Protein AF-A0AAV2QAK5-F1 (afdb_monomer)

Secondary structure (DSSP, 8-state):
----GGGG-SS-----HHHHHH-HHHHHHHHHHHHTPPP-HHHHHHHHHHHSS--TTPPPS-----HHHHHHHHHHHHHHHHHHHTTTPPPP-TTTT------S-SS---

Sequence (110 aa):
VTETRLNWSQQLMVMLYEELSEDPMGHVRAILNYVGLEEDPERMRCLDKSSTGRVKGKQRDHDPFTVQEKILMSSAIDDVKFAARLRGVQLPDYVSTLDLNMTKTATQIT

pLDDT: mean 73.23, std 18.92, range [31.34, 94.62]

Structure (mmCIF, N/CA/C/O backbone):
data_AF-A0AAV2QAK5-F1
#
_entry.id   AF-A0AAV2QAK5-F1
#
loop_
_atom_site.group_PDB
_atom_site.id
_atom_site.type_symbol
_atom_site.label_atom_id
_atom_site.label_alt_id
_atom_site.label_comp_id
_atom_site.label_asym_id
_atom_site.label_entity_id
_atom_site.label_seq_id
_atom_site.pdbx_PDB_ins_code
_atom_site.Cartn_x
_atom_site.Cartn_y
_atom_site.Cartn_z
_atom_site.occupancy
_atom_site.B_iso_or_equiv
_atom_site.auth_seq_id
_atom_site.auth_comp_id
_atom_site.auth_asym_id
_atom_site.auth_atom_id
_atom_site.pdbx_PDB_model_num
ATOM 1 N N . VAL A 1 1 ? -1.004 -25.088 -19.035 1.00 38.19 1 VAL A N 1
ATOM 2 C CA . VAL A 1 1 ? -1.156 -25.282 -17.575 1.00 38.19 1 VAL A CA 1
ATOM 3 C C . VAL A 1 1 ? -0.225 -24.320 -16.859 1.00 38.19 1 VAL A C 1
ATOM 5 O O . VAL A 1 1 ? 0.899 -24.679 -16.556 1.00 38.19 1 VAL A O 1
ATOM 8 N N . THR A 1 2 ? -0.677 -23.086 -16.666 1.00 34.88 2 THR A N 1
ATOM 9 C CA . THR A 1 2 ? -0.150 -22.105 -15.697 1.00 34.88 2 THR A CA 1
ATOM 10 C C . THR A 1 2 ? -1.232 -21.035 -15.571 1.00 34.88 2 THR A C 1
ATOM 12 O O . THR A 1 2 ? -1.038 -19.860 -15.864 1.00 34.88 2 THR A O 1
ATOM 15 N N . GLU A 1 3 ? -2.438 -21.490 -15.223 1.00 40.56 3 GLU A N 1
ATOM 16 C CA . GLU A 1 3 ? -3.492 -20.600 -14.757 1.00 40.56 3 GLU A CA 1
ATOM 17 C C . GLU A 1 3 ? -2.997 -19.955 -13.467 1.00 40.56 3 GLU A C 1
ATOM 19 O O . GLU A 1 3 ? -2.628 -20.611 -12.490 1.00 40.56 3 GLU A O 1
ATOM 24 N N . THR A 1 4 ? -2.883 -18.642 -13.548 1.00 45.25 4 THR A N 1
ATOM 25 C CA . THR A 1 4 ? -2.382 -17.713 -12.555 1.00 45.25 4 THR A CA 1
ATOM 26 C C . THR A 1 4 ? -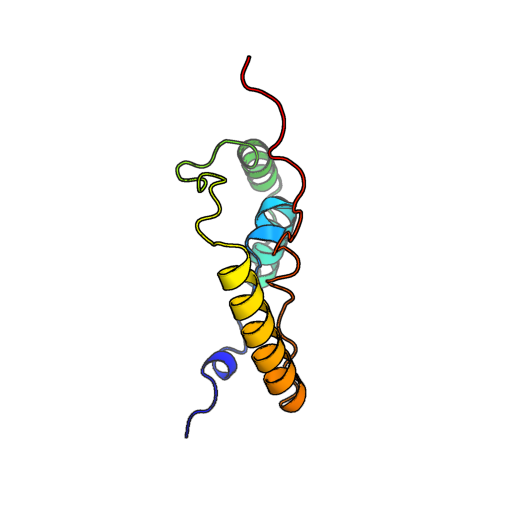3.029 -18.009 -11.202 1.00 45.25 4 THR A C 1
ATOM 28 O O . THR A 1 4 ? -4.242 -17.897 -11.046 1.00 45.25 4 THR A O 1
ATOM 31 N N . ARG A 1 5 ? -2.219 -18.371 -10.202 1.00 44.53 5 ARG A N 1
ATOM 32 C CA . ARG A 1 5 ? -2.650 -18.716 -8.829 1.00 44.53 5 ARG A CA 1
ATOM 33 C C . ARG A 1 5 ? -3.469 -17.627 -8.110 1.00 44.53 5 ARG A C 1
ATOM 35 O O . ARG A 1 5 ? -4.020 -17.892 -7.051 1.00 44.53 5 ARG A O 1
ATOM 42 N N . LEU A 1 6 ? -3.589 -16.434 -8.694 1.00 48.59 6 LEU A N 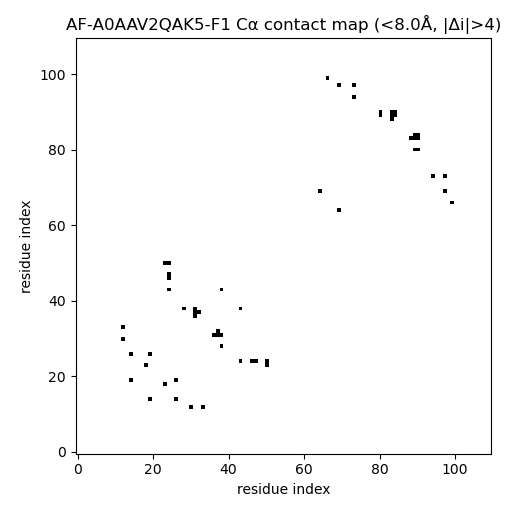1
ATOM 43 C CA . LEU A 1 6 ? -4.486 -15.363 -8.247 1.00 48.59 6 LEU A CA 1
ATOM 44 C C . LEU A 1 6 ? -5.977 -15.670 -8.487 1.00 48.59 6 LEU A C 1
ATOM 46 O O . LEU A 1 6 ? -6.819 -15.026 -7.879 1.00 48.59 6 LEU A O 1
ATOM 50 N N . ASN A 1 7 ? -6.313 -16.669 -9.312 1.00 46.50 7 ASN A N 1
ATOM 51 C CA . ASN A 1 7 ? -7.702 -17.049 -9.601 1.00 46.50 7 ASN A CA 1
ATOM 52 C C . ASN A 1 7 ? -8.344 -17.979 -8.546 1.00 46.50 7 ASN A C 1
ATOM 54 O O . ASN A 1 7 ? -9.483 -18.397 -8.720 1.00 46.50 7 ASN A O 1
ATOM 58 N N . TRP A 1 8 ? -7.620 -18.365 -7.486 1.00 46.56 8 TRP A N 1
ATOM 59 C CA . TRP A 1 8 ? -8.033 -19.461 -6.589 1.00 46.56 8 TRP A CA 1
ATOM 60 C C . TRP A 1 8 ? -8.674 -19.029 -5.267 1.00 46.56 8 TRP A C 1
ATOM 62 O O . TRP A 1 8 ? -9.105 -19.888 -4.503 1.00 46.56 8 TRP A O 1
ATOM 72 N N . SER A 1 9 ? -8.806 -17.730 -4.999 1.00 53.19 9 SER A N 1
ATOM 73 C CA . SER A 1 9 ? -9.640 -17.267 -3.890 1.00 53.19 9 SER A CA 1
ATOM 74 C C . SER A 1 9 ? -10.594 -16.187 -4.369 1.00 53.19 9 SER A C 1
ATOM 76 O O . SER A 1 9 ? -10.189 -15.058 -4.620 1.00 53.19 9 SER A O 1
ATOM 78 N N . GLN A 1 10 ? -11.882 -16.528 -4.461 1.00 58.72 10 GLN A N 1
ATOM 79 C CA . GLN A 1 10 ? -12.955 -15.539 -4.636 1.00 58.72 10 GLN A CA 1
ATOM 80 C C . GLN A 1 10 ? -13.140 -14.655 -3.393 1.00 58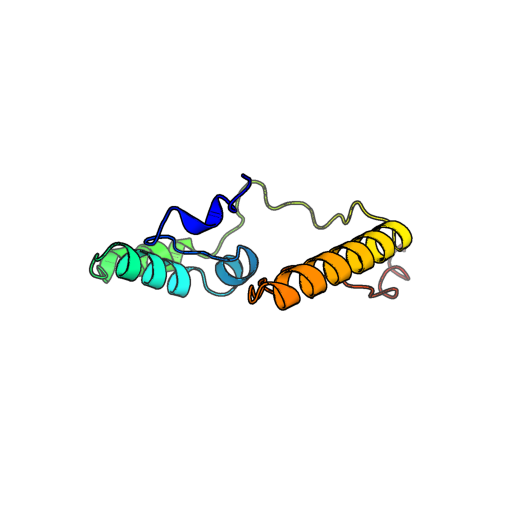.72 10 GLN A C 1
ATOM 82 O O . GLN A 1 10 ? -13.904 -13.696 -3.413 1.00 58.72 10 GLN A O 1
ATOM 87 N N . GLN A 1 11 ? -12.434 -14.982 -2.313 1.00 74.69 11 GLN A N 1
ATOM 88 C CA . GLN A 1 11 ? -12.402 -14.248 -1.065 1.00 74.69 11 GLN A CA 1
ATOM 89 C C . GLN A 1 11 ? -10.950 -13.834 -0.831 1.00 74.69 11 GLN A C 1
ATOM 91 O O . GLN A 1 11 ? -10.225 -14.445 -0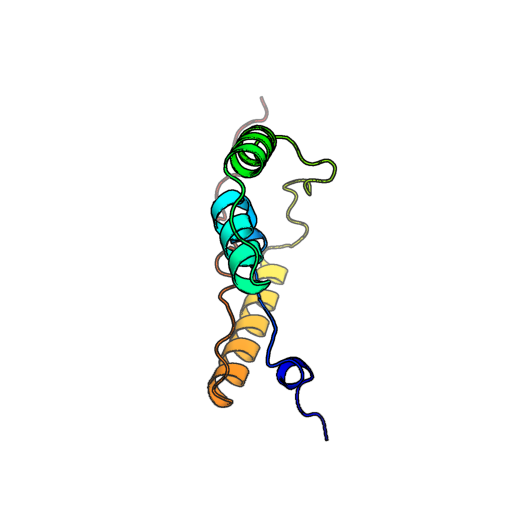.038 1.00 74.69 11 GLN A O 1
ATOM 96 N N . LEU A 1 12 ? -10.496 -12.809 -1.550 1.00 80.00 12 LEU A N 1
ATOM 97 C CA . LEU A 1 12 ? -9.210 -12.176 -1.284 1.00 80.00 12 LEU A CA 1
ATOM 98 C C . LEU A 1 12 ? -9.377 -10.661 -1.221 1.00 80.00 12 LEU A C 1
ATOM 100 O O . LEU A 1 12 ? -9.882 -10.047 -2.158 1.00 80.00 12 LEU A O 1
ATOM 104 N N . MET A 1 13 ? -8.9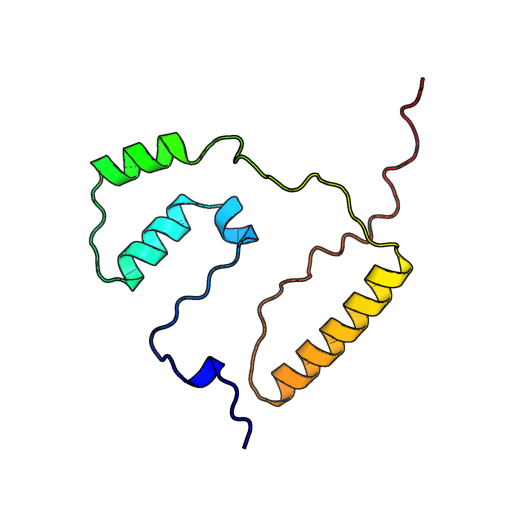16 -10.067 -0.124 1.00 82.94 13 MET A N 1
ATOM 105 C CA . MET A 1 13 ? -8.792 -8.622 0.006 1.00 82.94 13 MET A CA 1
ATOM 106 C C . MET A 1 13 ? -7.347 -8.221 -0.279 1.00 82.94 13 MET A C 1
ATOM 108 O O . MET A 1 13 ? -6.428 -8.678 0.400 1.00 82.94 13 MET A O 1
ATOM 112 N N . VAL A 1 14 ? -7.147 -7.377 -1.289 1.00 80.69 14 VAL A N 1
ATOM 113 C CA . VAL A 1 14 ? -5.849 -6.758 -1.583 1.00 80.69 14 VAL A CA 1
ATOM 114 C C . VAL A 1 14 ? -5.798 -5.412 -0.866 1.00 80.69 14 VAL A C 1
ATOM 116 O O . VAL A 1 14 ? -6.744 -4.638 -0.960 1.00 80.69 14 VAL A O 1
ATOM 119 N N . MET A 1 15 ? -4.701 -5.134 -0.164 1.00 79.00 15 MET A N 1
ATOM 120 C CA . MET A 1 15 ? -4.417 -3.822 0.423 1.00 79.00 15 MET A CA 1
ATOM 121 C C . MET A 1 15 ? -3.014 -3.391 0.020 1.00 79.00 15 MET A C 1
ATOM 123 O O . MET A 1 15 ? -2.103 -4.224 -0.002 1.00 79.00 15 MET A O 1
ATOM 127 N N . LEU A 1 16 ? -2.843 -2.105 -0.278 1.00 79.19 16 LEU A N 1
ATOM 128 C CA . LEU A 1 16 ? -1.537 -1.524 -0.563 1.00 79.19 16 LEU A CA 1
ATOM 129 C C . LEU A 1 16 ? -0.906 -1.006 0.729 1.00 79.19 16 LEU A C 1
ATOM 131 O O . LEU A 1 16 ? -1.589 -0.478 1.606 1.00 79.19 16 LEU A O 1
ATOM 135 N N . TYR A 1 17 ? 0.407 -1.182 0.861 1.00 77.69 17 TYR A N 1
ATOM 136 C CA . TYR A 1 17 ? 1.129 -0.736 2.052 1.00 77.69 17 TYR A CA 1
ATOM 137 C C . TYR A 1 17 ? 1.140 0.794 2.154 1.00 77.69 17 TYR A C 1
ATOM 139 O O . TYR A 1 17 ? 1.047 1.354 3.245 1.00 77.69 17 TYR A O 1
ATOM 147 N N . GLU A 1 18 ? 1.230 1.458 1.007 1.00 76.31 18 GLU A N 1
ATOM 148 C CA . GLU A 1 18 ? 1.245 2.907 0.869 1.00 76.31 18 GLU A CA 1
ATOM 149 C C . GLU A 1 18 ? -0.081 3.499 1.361 1.00 76.31 18 GLU A C 1
ATOM 151 O O . GLU A 1 18 ? -0.074 4.347 2.252 1.00 76.31 18 GLU A O 1
ATOM 156 N N . GLU A 1 19 ? -1.212 2.965 0.893 1.00 78.62 19 GLU A N 1
ATOM 157 C CA . GLU A 1 19 ? -2.555 3.373 1.337 1.00 78.62 19 GLU A CA 1
ATOM 158 C C . GLU A 1 19 ? -2.762 3.090 2.836 1.00 78.62 19 GLU A C 1
ATOM 160 O O . GLU A 1 19 ? -3.293 3.924 3.573 1.00 78.62 19 GLU A O 1
ATOM 165 N N . LEU A 1 20 ? -2.243 1.956 3.329 1.00 82.69 20 LEU A N 1
ATOM 166 C CA . LEU A 1 20 ? -2.272 1.609 4.7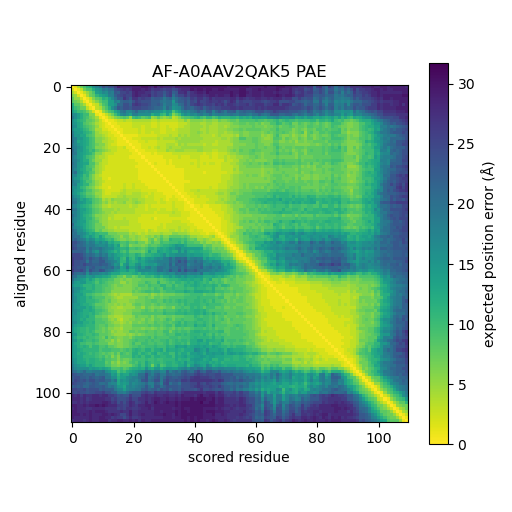52 1.00 82.69 20 LEU A CA 1
ATOM 167 C C . LEU A 1 20 ? -1.526 2.631 5.618 1.00 82.69 20 LEU A C 1
ATOM 169 O O . LEU A 1 20 ? -1.887 2.829 6.777 1.00 82.69 20 LEU A O 1
ATOM 173 N N . SER A 1 21 ? -0.482 3.262 5.079 1.00 77.38 21 SER A N 1
ATOM 174 C CA . SER A 1 21 ? 0.263 4.302 5.784 1.00 77.38 21 SER A CA 1
ATOM 175 C C . SER A 1 21 ? -0.463 5.651 5.815 1.00 77.38 21 SER A C 1
ATOM 177 O O . SER A 1 21 ? -0.270 6.410 6.765 1.00 77.38 21 SER A O 1
ATOM 179 N N . GLU A 1 22 ? -1.302 5.933 4.813 1.00 82.94 22 GLU A N 1
ATOM 180 C CA . GLU A 1 22 ? -2.068 7.178 4.688 1.00 82.94 22 GLU A CA 1
ATOM 181 C C . GLU A 1 22 ? -3.349 7.162 5.533 1.00 82.94 22 GLU A C 1
ATOM 183 O O . GLU A 1 22 ? -3.617 8.129 6.247 1.00 82.94 22 GLU A O 1
ATOM 188 N N . ASP A 1 23 ? -4.109 6.059 5.505 1.00 86.44 23 ASP A N 1
ATOM 189 C CA . ASP A 1 23 ? -5.330 5.885 6.307 1.00 86.44 23 ASP A CA 1
ATOM 190 C C . ASP A 1 23 ? -5.406 4.500 6.986 1.00 86.44 23 ASP A C 1
ATOM 192 O O . ASP A 1 23 ? -6.195 3.627 6.597 1.00 86.44 23 ASP A O 1
ATOM 196 N N . PRO A 1 24 ? -4.628 4.278 8.063 1.00 88.12 24 PRO A N 1
ATOM 197 C CA . PRO A 1 24 ? -4.633 3.008 8.784 1.00 88.12 24 PRO A CA 1
ATOM 198 C C . PRO A 1 24 ? -6.028 2.602 9.275 1.00 88.12 24 PRO A C 1
ATOM 200 O O . PRO A 1 24 ? -6.389 1.424 9.246 1.00 88.12 24 PRO A O 1
ATOM 203 N N . MET A 1 25 ? -6.830 3.570 9.730 1.00 91.38 25 MET A N 1
ATOM 204 C CA . MET A 1 25 ? -8.141 3.296 10.317 1.00 91.38 25 MET A CA 1
ATOM 205 C C . MET A 1 25 ? -9.193 2.982 9.254 1.00 91.38 25 MET A C 1
ATOM 207 O O . MET A 1 25 ? -10.032 2.110 9.486 1.00 91.38 25 MET A O 1
ATOM 211 N N . GLY A 1 26 ? -9.147 3.626 8.086 1.00 91.12 26 GLY A N 1
ATOM 212 C CA . GLY A 1 26 ? -9.952 3.241 6.926 1.00 91.12 26 GLY A CA 1
ATOM 213 C C . GLY A 1 26 ? -9.701 1.793 6.513 1.00 91.12 26 GLY A C 1
ATOM 214 O O . GLY A 1 26 ? -10.652 1.026 6.346 1.00 91.12 26 GLY A O 1
ATOM 215 N N . HIS A 1 27 ? -8.435 1.371 6.475 1.00 91.19 27 HIS A N 1
ATOM 216 C CA . HIS A 1 27 ? -8.083 -0.019 6.183 1.00 91.19 27 HIS A CA 1
ATOM 217 C C . HIS A 1 27 ? -8.523 -0.998 7.277 1.00 91.19 27 HIS A C 1
ATOM 219 O O . HIS A 1 27 ? -9.021 -2.073 6.951 1.00 91.19 27 HIS A O 1
ATOM 225 N N . VAL A 1 28 ? -8.430 -0.643 8.564 1.00 92.50 28 VAL A N 1
ATOM 226 C CA . VAL A 1 28 ? -8.977 -1.479 9.652 1.00 92.50 28 VAL A CA 1
ATOM 227 C C . VAL A 1 28 ? -10.480 -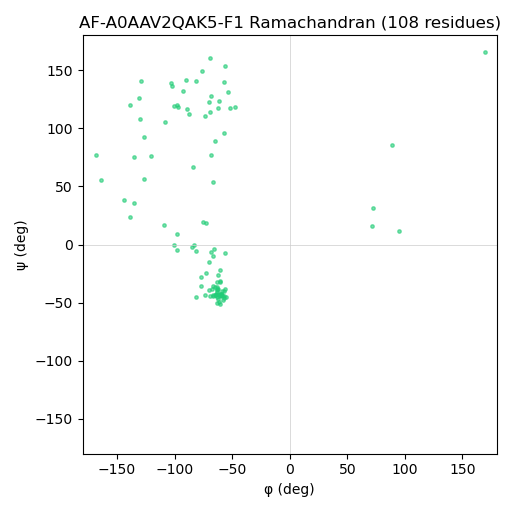1.708 9.474 1.00 92.50 28 VAL A C 1
ATOM 229 O O . VAL A 1 28 ? -10.937 -2.845 9.597 1.00 92.50 28 VAL A O 1
ATOM 232 N N . ARG A 1 29 ? -11.251 -0.671 9.121 1.00 94.06 29 ARG A N 1
ATOM 233 C CA . ARG A 1 29 ? -12.690 -0.818 8.831 1.00 94.06 29 ARG A CA 1
ATOM 234 C C . ARG A 1 29 ? -12.943 -1.704 7.616 1.00 94.06 29 ARG A C 1
ATOM 236 O O . ARG A 1 29 ? -13.813 -2.569 7.666 1.00 94.06 29 ARG A O 1
ATOM 243 N N . ALA A 1 30 ? -12.156 -1.537 6.551 1.00 91.88 30 ALA A N 1
ATOM 244 C CA . ALA A 1 30 ? -12.242 -2.385 5.364 1.00 91.88 30 ALA A CA 1
ATOM 245 C C . ALA A 1 30 ? -11.988 -3.864 5.703 1.00 91.88 30 ALA A C 1
ATOM 247 O O . ALA A 1 30 ? -12.749 -4.724 5.260 1.00 91.88 30 ALA A O 1
ATOM 248 N N . ILE A 1 31 ? -10.989 -4.152 6.551 1.00 92.69 31 ILE A N 1
ATOM 249 C CA . ILE A 1 31 ? -10.706 -5.502 7.059 1.00 92.69 31 ILE A CA 1
ATOM 250 C C . ILE A 1 31 ? -11.907 -6.046 7.833 1.00 92.69 31 ILE A C 1
ATOM 252 O O . ILE A 1 31 ? -12.345 -7.156 7.541 1.00 92.69 31 ILE A O 1
ATOM 256 N N . LEU A 1 32 ? -12.437 -5.290 8.803 1.00 94.38 32 LEU A N 1
ATOM 257 C CA . LEU A 1 32 ? -13.569 -5.719 9.636 1.00 94.38 32 LEU A CA 1
ATOM 258 C C . LEU A 1 32 ? -14.797 -6.050 8.785 1.00 94.38 32 LEU A C 1
ATOM 260 O O . LEU A 1 32 ? -15.357 -7.136 8.917 1.00 94.38 32 LEU A O 1
ATOM 264 N N . ASN A 1 33 ? -15.144 -5.169 7.847 1.00 93.38 33 ASN A N 1
ATOM 265 C CA . ASN A 1 33 ? -16.235 -5.394 6.905 1.00 93.38 33 ASN A CA 1
ATOM 266 C C . ASN A 1 33 ? -15.997 -6.642 6.039 1.00 93.38 33 ASN A C 1
ATOM 268 O O . ASN A 1 33 ? -16.898 -7.457 5.856 1.00 93.38 33 ASN A O 1
ATOM 272 N N . TYR A 1 34 ? -14.771 -6.829 5.546 1.00 91.94 34 TYR A N 1
ATOM 273 C CA . TYR A 1 34 ? -14.406 -7.982 4.727 1.00 91.94 34 TYR A CA 1
ATOM 274 C C . TYR A 1 34 ? -14.529 -9.318 5.480 1.00 91.94 34 TYR A C 1
ATOM 276 O O . TYR A 1 34 ? -14.975 -10.308 4.901 1.00 91.94 34 TYR A O 1
ATOM 284 N N . VAL A 1 35 ? -14.174 -9.357 6.770 1.00 92.62 35 VAL A N 1
ATOM 285 C CA . VAL A 1 35 ? -14.335 -10.560 7.611 1.00 92.62 35 VAL A CA 1
ATOM 286 C C . VAL A 1 35 ? -15.733 -10.693 8.231 1.00 92.62 35 VAL A C 1
ATOM 288 O O . VAL A 1 35 ? -15.995 -11.678 8.919 1.00 92.62 35 VAL A O 1
ATOM 291 N N . GLY A 1 36 ? -16.630 -9.729 7.995 1.00 92.81 36 GLY A N 1
ATOM 292 C CA . GLY A 1 36 ? -17.995 -9.729 8.525 1.00 92.81 36 GLY A CA 1
ATOM 293 C C . GLY A 1 36 ? -18.086 -9.443 10.026 1.00 92.81 36 GLY A C 1
ATOM 294 O O . GLY A 1 36 ? -18.963 -9.983 10.696 1.00 92.81 36 GLY A O 1
ATOM 295 N N . LEU A 1 37 ? -17.172 -8.635 10.570 1.00 94.06 37 LEU A N 1
ATOM 296 C CA . LEU A 1 37 ? -17.187 -8.199 11.966 1.00 94.06 37 LEU A CA 1
ATOM 297 C C . LEU A 1 37 ? -17.683 -6.756 12.084 1.00 94.06 37 LEU A C 1
ATOM 299 O O . LEU A 1 37 ? -17.295 -5.890 11.303 1.00 94.06 37 LEU A O 1
ATOM 303 N N . GLU A 1 38 ? -18.503 -6.495 13.101 1.00 93.62 38 GLU A N 1
ATOM 304 C CA . GLU A 1 38 ? -18.945 -5.140 13.429 1.00 93.62 38 GLU A CA 1
ATOM 305 C C . GLU A 1 38 ? -17.840 -4.337 14.128 1.00 93.62 38 GLU A C 1
ATOM 307 O O . GLU A 1 38 ? -17.006 -4.871 14.867 1.00 93.62 38 GLU A O 1
ATOM 312 N N . GLU A 1 39 ? -17.852 -3.023 13.905 1.00 92.62 39 GLU A N 1
ATOM 313 C CA . GLU A 1 39 ? -16.955 -2.096 14.585 1.00 92.62 39 GLU A CA 1
ATOM 314 C C . GLU A 1 39 ? -17.334 -1.961 16.064 1.00 92.62 39 GLU A C 1
ATOM 316 O O . GLU A 1 39 ? -18.437 -1.540 16.405 1.00 92.62 39 GLU A O 1
ATOM 321 N N . ASP A 1 40 ? -16.383 -2.247 16.951 1.00 94.62 40 ASP A N 1
ATOM 322 C CA . ASP A 1 40 ? -16.474 -1.896 18.368 1.00 94.62 40 ASP A CA 1
ATOM 323 C C . ASP A 1 40 ? -15.921 -0.468 18.559 1.00 94.62 40 ASP A C 1
ATOM 325 O O . ASP A 1 40 ? -14.709 -0.259 18.407 1.00 94.62 40 ASP A O 1
ATOM 329 N N . PRO A 1 41 ? -16.760 0.530 18.910 1.00 92.12 41 PRO A N 1
ATOM 330 C CA . PRO A 1 41 ? -16.333 1.926 18.994 1.00 92.12 41 PRO A CA 1
ATOM 331 C C . PRO A 1 41 ? -15.216 2.167 20.014 1.00 92.12 41 PRO A C 1
ATOM 333 O O . PRO A 1 41 ? -14.372 3.048 19.825 1.00 92.12 41 PRO A O 1
ATOM 336 N N . GLU A 1 42 ? -15.186 1.398 21.104 1.00 93.19 42 GLU A N 1
ATOM 337 C CA . GLU A 1 42 ? -14.169 1.545 22.138 1.00 93.19 42 GLU A CA 1
ATOM 338 C C . GLU A 1 42 ? -12.821 1.006 21.658 1.00 93.19 42 GLU A C 1
ATOM 340 O O . GLU A 1 42 ? -11.793 1.674 21.823 1.00 93.19 42 GLU A O 1
ATOM 345 N N . ARG A 1 43 ? -12.825 -0.154 20.992 1.00 91.69 43 ARG A N 1
ATOM 346 C CA . ARG A 1 43 ? -11.614 -0.724 20.384 1.00 91.69 43 ARG A CA 1
ATOM 347 C C . ARG A 1 43 ? -11.084 0.148 19.258 1.00 91.69 43 ARG A C 1
ATOM 349 O O . ARG A 1 43 ? -9.883 0.404 19.219 1.00 91.69 43 ARG A O 1
ATOM 356 N N . MET A 1 44 ? -11.964 0.658 18.398 1.00 93.06 44 MET A N 1
ATOM 357 C CA . MET A 1 44 ? -11.587 1.553 17.303 1.00 93.06 44 MET A CA 1
ATOM 358 C C . MET A 1 44 ? -10.919 2.825 17.828 1.00 93.06 44 MET A C 1
ATOM 360 O O . MET A 1 44 ? -9.863 3.213 17.337 1.00 93.06 44 MET A O 1
ATOM 364 N N . ARG A 1 45 ? -11.453 3.419 18.903 1.00 91.06 45 ARG A N 1
ATOM 365 C CA . ARG A 1 45 ? -10.842 4.578 19.572 1.00 91.06 45 ARG A CA 1
ATOM 366 C C . ARG A 1 45 ? -9.469 4.262 20.180 1.00 91.06 45 ARG A C 1
ATOM 368 O O . ARG A 1 45 ? -8.592 5.123 20.202 1.00 91.06 45 ARG A O 1
ATOM 375 N N . CYS A 1 46 ? -9.276 3.062 20.726 1.00 89.31 46 CYS A N 1
ATOM 376 C CA . CYS A 1 46 ? -7.983 2.634 21.274 1.00 89.31 46 CYS A CA 1
ATOM 377 C C . CYS A 1 46 ? -6.932 2.406 20.176 1.00 89.31 46 CYS A C 1
ATOM 379 O O . CYS A 1 46 ? -5.767 2.772 20.353 1.00 89.31 46 CYS A O 1
ATOM 381 N N . LEU A 1 47 ? -7.347 1.831 19.045 1.00 89.06 47 LEU A N 1
ATOM 382 C CA . LEU A 1 47 ? -6.493 1.620 17.876 1.00 89.06 47 LEU A CA 1
ATOM 383 C C . LEU A 1 47 ? -6.086 2.944 17.234 1.00 89.06 47 LEU A C 1
ATOM 385 O O . LEU A 1 47 ? -4.905 3.137 16.970 1.00 89.06 47 LEU A O 1
ATOM 389 N N . ASP A 1 48 ? -7.025 3.877 17.084 1.00 88.00 48 ASP A N 1
ATOM 390 C CA . ASP A 1 48 ? -6.774 5.203 16.516 1.00 88.00 48 ASP A CA 1
ATOM 391 C C . ASP A 1 48 ? -5.660 5.946 17.272 1.00 88.00 48 ASP A C 1
ATOM 393 O O . ASP A 1 48 ? -4.684 6.400 16.680 1.00 88.00 48 ASP A O 1
ATOM 397 N N . LYS A 1 49 ? -5.699 5.924 18.611 1.00 84.75 49 LYS A N 1
ATOM 398 C CA . LYS A 1 49 ? -4.636 6.495 19.463 1.00 84.75 49 LYS A CA 1
ATOM 399 C C . LYS A 1 49 ? -3.269 5.828 19.293 1.00 84.75 49 LYS A C 1
ATOM 401 O O . LYS A 1 49 ? -2.251 6.445 19.592 1.00 84.75 49 LYS A O 1
ATOM 406 N N . SER A 1 50 ? -3.253 4.566 18.873 1.00 79.44 50 SER A N 1
ATOM 407 C CA . SER A 1 50 ? -2.040 3.760 18.699 1.00 79.44 50 SER A CA 1
ATOM 408 C C . SER A 1 50 ? -1.563 3.721 17.242 1.00 79.44 50 SER A C 1
ATOM 410 O O . SER A 1 50 ? -0.510 3.151 16.964 1.00 79.44 50 SER A O 1
ATOM 412 N N . SER A 1 51 ? -2.326 4.315 16.318 1.00 75.00 51 SER A N 1
ATOM 413 C CA . SER A 1 51 ? -2.033 4.328 14.881 1.00 75.00 51 SER A CA 1
ATOM 414 C C . SER A 1 51 ? -0.860 5.251 14.532 1.00 75.00 51 SER A C 1
ATOM 416 O O . SER A 1 51 ? -0.150 5.029 13.553 1.00 75.00 51 SER A O 1
ATOM 418 N N . THR A 1 52 ? -0.596 6.255 15.373 1.00 69.06 52 THR A N 1
ATOM 419 C CA . THR A 1 52 ? 0.486 7.222 15.186 1.00 69.06 52 THR A CA 1
ATOM 420 C C . THR A 1 52 ? 1.724 6.825 15.990 1.00 69.06 52 THR A C 1
ATOM 422 O O . THR A 1 52 ? 1.690 6.787 17.220 1.00 69.06 52 THR A O 1
ATOM 425 N N . GLY A 1 53 ? 2.853 6.570 15.325 1.00 68.06 53 GLY A N 1
ATOM 426 C CA . GLY A 1 53 ? 4.112 6.276 16.011 1.00 68.06 53 GLY A CA 1
ATOM 427 C C . GLY A 1 53 ? 5.221 5.774 15.089 1.00 68.06 53 GLY A C 1
ATOM 428 O O . GLY A 1 53 ? 4.988 5.388 13.946 1.00 68.06 53 GLY A O 1
ATOM 429 N N . ARG A 1 54 ? 6.468 5.766 15.584 1.00 60.50 54 ARG A N 1
ATOM 430 C CA . ARG A 1 54 ? 7.577 5.121 14.863 1.00 60.50 54 ARG A CA 1
ATOM 431 C C . ARG A 1 54 ? 7.429 3.607 14.963 1.00 60.50 54 ARG A C 1
ATOM 433 O O . ARG A 1 54 ? 7.670 3.028 16.020 1.00 60.50 54 ARG A O 1
ATOM 440 N N . VAL A 1 55 ? 7.104 2.968 13.845 1.00 67.56 55 VAL A N 1
ATOM 441 C CA . VAL A 1 55 ? 7.172 1.510 13.717 1.00 67.56 55 VAL A CA 1
ATOM 442 C C . VAL A 1 55 ? 8.643 1.080 13.741 1.00 67.56 55 VAL A C 1
ATOM 444 O O . VAL A 1 55 ? 9.477 1.616 13.001 1.00 67.56 55 VAL A O 1
ATOM 447 N N . LYS A 1 56 ? 8.993 0.124 14.612 1.00 62.38 56 LYS A N 1
ATOM 448 C CA . LYS A 1 56 ? 10.332 -0.484 14.614 1.00 62.38 56 LYS A CA 1
ATOM 449 C C . LYS A 1 56 ? 10.563 -1.165 13.264 1.00 62.38 56 LYS A C 1
ATOM 451 O O . LYS A 1 56 ? 9.786 -2.029 12.882 1.00 62.38 56 LYS A O 1
ATOM 456 N N . GLY A 1 57 ? 11.636 -0.787 12.571 1.00 60.09 57 GLY A N 1
ATOM 457 C CA . GLY A 1 57 ? 11.972 -1.347 11.260 1.00 60.09 57 GLY A CA 1
ATOM 458 C C . GLY A 1 57 ? 11.467 -0.545 10.062 1.00 60.09 57 GLY A C 1
ATOM 459 O O . GLY A 1 57 ? 11.566 -1.057 8.953 1.00 60.09 57 GLY A O 1
ATOM 460 N N . LYS A 1 58 ? 10.980 0.699 10.243 1.00 61.50 58 LYS A N 1
ATOM 461 C CA . LYS A 1 58 ? 10.777 1.611 9.105 1.00 61.50 58 LYS A CA 1
ATOM 462 C C . LYS A 1 58 ? 12.079 1.665 8.300 1.00 61.50 58 LYS A C 1
ATOM 464 O O . LYS A 1 58 ? 13.129 2.020 8.848 1.00 61.50 58 LYS A O 1
ATOM 469 N N . GLN A 1 59 ? 12.006 1.217 7.047 1.00 60.41 59 GLN A N 1
ATOM 470 C CA . GLN A 1 59 ? 13.137 1.178 6.133 1.00 60.41 59 GLN A CA 1
ATOM 471 C C . GLN A 1 59 ? 13.734 2.588 6.092 1.00 60.41 59 GLN A C 1
ATOM 473 O O . GLN A 1 59 ? 13.000 3.575 6.042 1.00 60.41 59 GLN A O 1
ATOM 478 N N . ARG A 1 60 ? 15.059 2.700 6.246 1.00 59.47 60 ARG A N 1
ATOM 479 C CA . ARG A 1 60 ? 15.731 3.995 6.083 1.00 59.47 60 ARG A CA 1
ATOM 480 C C . ARG A 1 60 ? 15.397 4.490 4.674 1.00 59.47 60 ARG A C 1
ATOM 482 O O . ARG A 1 60 ? 15.421 3.661 3.767 1.00 59.47 60 ARG A O 1
ATOM 489 N N . ASP A 1 61 ? 15.139 5.789 4.510 1.00 66.19 61 ASP A N 1
ATOM 490 C CA . ASP A 1 61 ? 14.951 6.467 3.211 1.00 66.19 61 ASP A CA 1
ATOM 491 C C . ASP A 1 61 ? 16.269 6.478 2.410 1.00 66.19 61 ASP A C 1
ATOM 493 O O . ASP A 1 61 ? 16.810 7.518 2.042 1.00 66.19 61 ASP A O 1
ATOM 497 N N . HIS A 1 62 ? 16.868 5.307 2.225 1.00 73.31 62 HIS A N 1
ATOM 498 C CA . HIS A 1 62 ? 18.006 5.104 1.365 1.00 73.31 62 HIS A CA 1
ATOM 499 C C . HIS A 1 62 ? 17.511 4.334 0.162 1.00 73.31 62 HIS A C 1
ATOM 501 O O . HIS A 1 62 ? 17.231 3.139 0.246 1.00 73.31 62 HIS A O 1
ATOM 507 N N . ASP A 1 63 ? 17.397 5.056 -0.938 1.00 77.94 63 ASP A N 1
ATOM 508 C CA . ASP A 1 63 ? 17.182 4.462 -2.236 1.00 77.94 63 ASP A CA 1
ATO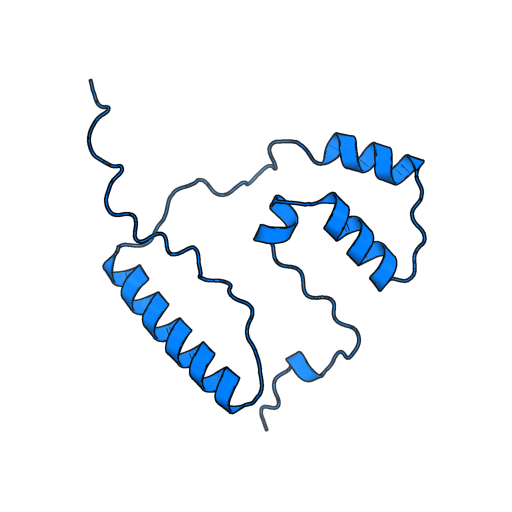M 509 C C . ASP A 1 63 ? 18.455 3.715 -2.661 1.00 77.94 63 ASP A C 1
ATOM 511 O O . ASP A 1 63 ? 19.497 4.356 -2.840 1.00 77.94 63 ASP A O 1
ATOM 515 N N . PRO A 1 64 ? 18.415 2.376 -2.774 1.00 82.50 64 PRO A N 1
ATOM 516 C CA . PRO A 1 64 ? 19.593 1.600 -3.125 1.00 82.50 64 PRO A CA 1
ATOM 517 C C . PRO A 1 64 ? 19.861 1.597 -4.637 1.00 82.50 64 PRO A C 1
ATOM 519 O O . PRO A 1 64 ? 20.866 1.025 -5.053 1.00 82.50 64 PRO A O 1
ATOM 522 N N . PHE A 1 65 ? 18.977 2.181 -5.456 1.00 85.12 65 PHE A N 1
ATOM 523 C CA . PHE A 1 65 ? 19.033 2.080 -6.911 1.00 85.12 65 PHE A CA 1
ATOM 524 C C . PHE A 1 65 ? 19.593 3.344 -7.562 1.00 85.12 65 PHE A C 1
ATOM 526 O O . PHE A 1 65 ? 19.209 4.479 -7.265 1.00 85.12 65 PHE A O 1
ATOM 533 N N . THR A 1 66 ? 20.466 3.138 -8.542 1.00 88.25 66 THR A N 1
ATOM 534 C CA . THR A 1 66 ? 20.909 4.185 -9.462 1.00 88.25 66 THR A CA 1
ATOM 535 C C . THR A 1 66 ? 19.776 4.616 -10.393 1.00 88.25 66 THR A C 1
ATOM 537 O O . THR A 1 66 ? 18.809 3.890 -10.630 1.00 88.25 66 THR A O 1
ATOM 540 N N . VAL A 1 67 ? 19.910 5.800 -10.994 1.00 86.19 67 VAL A N 1
ATOM 541 C CA . VAL A 1 67 ? 18.932 6.313 -11.969 1.00 86.19 67 VAL A CA 1
ATOM 542 C C . VAL A 1 67 ? 18.758 5.348 -13.148 1.00 86.19 67 VAL A C 1
ATOM 544 O O . VAL A 1 67 ? 17.638 5.117 -13.594 1.00 86.19 67 VAL A O 1
ATOM 547 N N . GLN A 1 68 ? 19.845 4.746 -13.633 1.00 87.00 68 GLN A N 1
ATOM 548 C CA . GLN A 1 68 ? 19.806 3.785 -14.735 1.00 87.00 68 GLN A CA 1
ATOM 549 C C . GLN A 1 68 ? 19.025 2.520 -14.361 1.00 87.00 68 GLN A C 1
ATOM 551 O O . GLN A 1 68 ? 18.200 2.063 -15.149 1.00 87.00 68 GLN A O 1
ATOM 556 N N . GLU A 1 69 ? 19.232 1.982 -13.157 1.00 87.31 69 GLU A N 1
ATOM 557 C CA . GLU A 1 69 ? 18.485 0.816 -12.666 1.00 87.31 69 GLU A CA 1
ATOM 558 C C . GLU A 1 69 ? 16.991 1.123 -12.529 1.00 87.31 69 GLU A C 1
ATOM 560 O O . GLU A 1 69 ? 16.159 0.309 -12.929 1.00 87.31 69 GLU A O 1
ATOM 565 N N . LYS A 1 70 ? 16.637 2.327 -12.063 1.00 86.00 70 LYS A N 1
ATOM 566 C CA . LYS A 1 70 ? 15.241 2.782 -12.010 1.00 86.00 70 LYS A CA 1
ATOM 567 C C . LYS A 1 70 ? 14.593 2.861 -13.391 1.00 86.00 70 LYS A C 1
ATOM 569 O O . LYS A 1 70 ? 13.453 2.432 -13.543 1.00 86.00 70 LYS A O 1
ATOM 574 N N . ILE A 1 71 ? 15.306 3.375 -14.397 1.00 86.06 71 ILE A N 1
ATOM 575 C CA . ILE A 1 71 ? 14.808 3.448 -15.782 1.00 86.06 71 ILE A CA 1
ATOM 576 C C . ILE A 1 71 ? 14.552 2.041 -16.334 1.00 86.06 71 ILE A C 1
ATOM 578 O O . ILE A 1 71 ? 13.486 1.782 -16.894 1.00 86.06 71 ILE A O 1
ATOM 582 N N . LEU A 1 72 ? 15.504 1.120 -16.145 1.00 88.69 72 LEU A N 1
ATOM 583 C CA . LEU A 1 72 ? 15.359 -0.271 -16.585 1.00 88.69 72 LEU A CA 1
ATOM 584 C C . LEU A 1 72 ? 14.168 -0.951 -15.904 1.00 88.69 72 LEU A C 1
ATOM 586 O O . LEU A 1 72 ? 13.374 -1.621 -16.565 1.00 88.69 72 LEU A O 1
ATOM 590 N N . MET A 1 73 ? 14.018 -0.741 -14.596 1.00 86.06 73 MET A N 1
ATOM 591 C CA . MET A 1 73 ? 12.905 -1.284 -13.829 1.00 86.06 73 MET A CA 1
ATOM 592 C C . MET A 1 73 ? 11.565 -0.715 -14.308 1.00 86.06 73 MET A C 1
ATOM 594 O O . MET A 1 73 ? 10.641 -1.489 -14.551 1.00 86.06 73 MET A O 1
ATOM 598 N N . SER A 1 74 ? 11.474 0.603 -14.526 1.00 84.25 74 SER A N 1
ATOM 599 C CA . SER A 1 74 ? 10.266 1.251 -15.053 1.00 84.25 74 SER A CA 1
ATOM 600 C C . SER A 1 74 ? 9.843 0.656 -16.395 1.00 84.25 74 SER A C 1
ATOM 602 O O . SER A 1 74 ? 8.679 0.303 -16.562 1.00 84.25 74 SER A O 1
ATOM 604 N N . SER A 1 75 ? 10.786 0.472 -17.325 1.00 85.94 75 SER A N 1
ATOM 605 C CA . SER A 1 75 ? 10.486 -0.116 -18.636 1.00 85.94 75 SER A CA 1
ATOM 606 C C . SER A 1 75 ? 9.928 -1.536 -18.510 1.00 85.94 75 SER A C 1
ATOM 608 O O . SER A 1 75 ? 8.935 -1.871 -19.149 1.00 85.94 75 SER A O 1
ATOM 610 N N . ALA A 1 76 ? 10.532 -2.367 -17.656 1.00 88.31 76 ALA A N 1
ATOM 611 C CA . ALA A 1 76 ? 10.065 -3.735 -17.441 1.00 88.31 76 ALA A CA 1
ATOM 612 C C . ALA A 1 76 ? 8.665 -3.778 -16.802 1.00 88.31 76 ALA A C 1
ATOM 614 O O . ALA A 1 76 ? 7.848 -4.639 -17.133 1.00 88.31 76 ALA A O 1
ATOM 615 N N . ILE A 1 77 ? 8.367 -2.845 -15.895 1.00 85.38 77 ILE A N 1
ATOM 616 C CA . ILE A 1 77 ? 7.039 -2.708 -15.286 1.00 85.38 77 ILE A CA 1
ATOM 617 C C . ILE A 1 77 ? 5.996 -2.334 -16.340 1.00 85.38 77 ILE A C 1
ATOM 619 O O . ILE A 1 77 ? 4.907 -2.912 -16.339 1.00 85.38 77 ILE A O 1
ATOM 623 N N . ASP A 1 78 ? 6.313 -1.402 -17.237 1.00 85.81 78 ASP A N 1
ATOM 624 C CA . ASP A 1 78 ? 5.401 -0.978 -18.300 1.00 85.81 78 ASP A CA 1
ATOM 625 C C . ASP A 1 78 ? 5.075 -2.127 -19.262 1.00 85.81 78 ASP A C 1
ATOM 627 O O . ASP A 1 78 ? 3.902 -2.336 -19.591 1.00 85.81 78 ASP A O 1
ATOM 631 N N . ASP A 1 79 ? 6.068 -2.945 -19.616 1.00 88.56 79 ASP A N 1
ATOM 632 C CA . ASP A 1 79 ? 5.868 -4.152 -20.425 1.00 88.56 79 ASP A CA 1
ATOM 633 C C . ASP A 1 79 ? 4.918 -5.146 -19.738 1.00 88.56 79 ASP A C 1
ATOM 635 O O . ASP A 1 79 ? 3.994 -5.689 -20.358 1.00 88.56 79 ASP A O 1
ATOM 639 N N . VAL A 1 80 ? 5.092 -5.361 -18.429 1.00 85.94 80 VAL A N 1
ATOM 640 C CA . VAL A 1 80 ? 4.215 -6.234 -17.637 1.00 85.94 80 VAL A CA 1
ATOM 641 C C . VAL A 1 80 ? 2.802 -5.656 -17.538 1.00 85.94 80 VAL A C 1
ATOM 643 O O . VAL A 1 80 ? 1.832 -6.395 -17.731 1.00 85.94 80 VAL A O 1
ATOM 646 N N . LYS A 1 81 ? 2.658 -4.347 -17.288 1.00 83.56 81 LYS A N 1
ATOM 647 C CA . LYS A 1 81 ? 1.361 -3.650 -17.259 1.00 83.56 81 LYS A CA 1
ATOM 648 C C . LYS A 1 81 ? 0.641 -3.787 -18.598 1.00 83.56 81 LYS A C 1
ATOM 650 O O . LYS A 1 81 ? -0.551 -4.098 -18.623 1.00 83.56 81 LYS A O 1
ATOM 655 N N . PHE A 1 82 ? 1.351 -3.605 -19.707 1.00 86.12 82 PHE A N 1
ATOM 656 C CA . PHE A 1 82 ? 0.801 -3.788 -21.045 1.00 86.12 82 PHE A CA 1
ATOM 657 C C . PHE A 1 82 ? 0.340 -5.235 -21.271 1.00 86.12 82 PHE A C 1
ATOM 659 O O . PHE A 1 82 ? -0.811 -5.470 -21.642 1.00 86.12 82 PHE A O 1
ATOM 666 N N . ALA A 1 83 ? 1.187 -6.218 -20.958 1.00 87.00 83 ALA A N 1
ATOM 667 C CA . ALA A 1 83 ? 0.848 -7.632 -21.095 1.00 87.00 83 ALA A CA 1
ATOM 668 C C . ALA A 1 83 ? -0.324 -8.068 -20.193 1.00 87.00 83 ALA A C 1
ATOM 670 O O . ALA A 1 83 ? -1.091 -8.959 -20.565 1.00 87.00 83 ALA A O 1
ATOM 671 N N . ALA A 1 84 ? -0.478 -7.467 -19.010 1.00 82.12 84 ALA A N 1
ATOM 672 C CA . ALA A 1 84 ? -1.615 -7.697 -18.120 1.00 82.12 84 ALA A CA 1
ATOM 673 C C . ALA A 1 84 ? -2.914 -7.115 -18.699 1.00 82.12 84 ALA A C 1
ATOM 675 O O . ALA A 1 84 ? -3.926 -7.819 -18.751 1.00 82.12 84 ALA A O 1
ATOM 676 N N . ARG A 1 85 ? -2.869 -5.886 -19.237 1.00 84.56 85 ARG A N 1
ATOM 677 C CA . ARG A 1 85 ? -4.015 -5.242 -19.905 1.00 84.56 85 ARG A CA 1
ATOM 678 C C . ARG A 1 85 ? -4.522 -6.053 -21.092 1.00 84.56 85 ARG A C 1
ATOM 680 O O . ARG A 1 85 ? -5.729 -6.217 -21.237 1.00 84.56 85 ARG A O 1
ATOM 687 N N . LEU A 1 86 ? -3.621 -6.636 -21.889 1.00 86.81 86 LEU A N 1
ATOM 688 C CA . LEU A 1 86 ? -3.996 -7.543 -22.984 1.00 86.81 86 LEU A CA 1
ATOM 689 C C . LEU A 1 86 ? -4.760 -8.792 -22.509 1.00 86.81 86 LEU A C 1
ATOM 691 O O . LEU A 1 86 ? -5.480 -9.404 -23.293 1.00 86.81 86 LEU A O 1
ATOM 695 N N . ARG A 1 87 ? -4.624 -9.169 -21.233 1.00 85.00 87 ARG A N 1
ATOM 696 C CA . ARG A 1 87 ? -5.345 -10.283 -20.596 1.00 85.00 87 ARG A CA 1
ATOM 697 C C . ARG A 1 87 ? -6.569 -9.823 -19.794 1.00 85.00 87 ARG A C 1
ATOM 699 O O . ARG A 1 87 ? -7.139 -10.625 -19.063 1.00 85.00 87 ARG A O 1
ATOM 706 N N . GLY A 1 88 ? -6.952 -8.548 -19.896 1.00 80.69 88 GLY A N 1
ATOM 707 C CA . GLY A 1 88 ? -8.058 -7.966 -19.132 1.00 80.69 88 GLY A CA 1
ATOM 708 C C . GLY A 1 88 ? -7.762 -7.788 -17.640 1.00 80.69 88 GLY A C 1
ATOM 709 O O . GLY A 1 88 ? -8.687 -7.600 -16.857 1.00 80.69 88 GLY A O 1
ATOM 710 N N . VAL A 1 89 ? -6.490 -7.855 -17.232 1.00 77.62 89 VAL A N 1
ATOM 711 C CA . VAL A 1 89 ? -6.071 -7.666 -15.840 1.00 77.62 89 VAL A CA 1
ATOM 712 C C . VAL A 1 89 ? -5.521 -6.254 -15.673 1.00 77.62 89 VAL A C 1
ATOM 714 O O . VAL A 1 89 ? -4.521 -5.889 -16.293 1.00 77.62 89 VAL A O 1
ATOM 717 N N . GLN A 1 90 ? -6.151 -5.468 -14.803 1.00 75.62 90 GLN A N 1
ATOM 718 C CA . GLN A 1 90 ? -5.630 -4.171 -14.384 1.00 75.62 90 GLN A CA 1
ATOM 719 C C . GLN A 1 90 ? -4.736 -4.374 -13.157 1.00 75.62 90 GLN A C 1
ATOM 721 O O . GLN A 1 90 ? -5.204 -4.821 -12.112 1.00 75.62 90 GLN A O 1
ATOM 726 N N . LEU A 1 91 ? -3.448 -4.059 -13.284 1.00 72.06 91 LEU A N 1
ATOM 727 C CA . LEU A 1 91 ? -2.544 -4.035 -12.135 1.00 72.06 91 LEU A CA 1
ATOM 728 C C . LEU A 1 91 ? -2.706 -2.708 -11.377 1.00 72.06 91 LEU A C 1
ATOM 730 O O . LEU A 1 91 ? -2.842 -1.668 -12.032 1.00 72.06 91 LEU A O 1
ATOM 734 N N . PRO A 1 92 ? -2.667 -2.723 -10.034 1.00 68.00 92 PRO A N 1
ATOM 735 C CA . PRO A 1 92 ? -2.535 -1.509 -9.238 1.00 68.00 92 PRO A CA 1
ATOM 736 C C . PRO A 1 92 ? -1.292 -0.711 -9.631 1.00 68.00 92 PRO A C 1
ATOM 738 O O . PRO A 1 92 ? -0.309 -1.258 -10.144 1.00 68.00 92 PRO A O 1
ATOM 741 N N . ASP A 1 93 ? -1.337 0.599 -9.415 1.00 67.38 93 ASP A N 1
ATOM 742 C CA . ASP A 1 93 ? -0.246 1.485 -9.802 1.00 67.38 93 ASP A CA 1
ATOM 743 C C . ASP A 1 93 ? 0.844 1.517 -8.723 1.00 67.38 93 ASP A C 1
ATOM 745 O O . ASP A 1 93 ? 1.064 2.518 -8.056 1.00 67.38 93 ASP A O 1
ATOM 749 N N . TYR A 1 94 ? 1.526 0.384 -8.536 1.00 57.50 94 TYR A N 1
ATOM 750 C CA . TYR A 1 94 ? 2.553 0.199 -7.501 1.00 57.50 94 TYR A CA 1
ATOM 751 C C . TYR A 1 94 ? 3.812 1.073 -7.687 1.00 57.50 94 TYR A C 1
ATOM 753 O O . TYR A 1 94 ? 4.744 0.973 -6.897 1.00 57.50 94 TYR A O 1
ATOM 761 N N . VAL A 1 95 ? 3.913 1.840 -8.781 1.00 49.78 95 VAL A N 1
ATOM 762 C CA . VAL A 1 95 ? 5.190 2.396 -9.278 1.00 49.78 95 VAL A CA 1
ATOM 763 C C . VAL A 1 95 ? 5.055 3.840 -9.767 1.00 49.78 95 VAL A C 1
ATOM 765 O O . VAL A 1 95 ? 5.867 4.327 -10.550 1.00 49.78 95 VAL A O 1
ATOM 768 N N . SER A 1 96 ? 4.049 4.568 -9.290 1.00 47.69 96 SER A N 1
ATOM 769 C CA . SER A 1 96 ? 3.989 6.021 -9.489 1.00 47.69 96 SER A CA 1
ATOM 770 C C . SER A 1 96 ? 5.104 6.768 -8.731 1.00 47.69 96 SER A C 1
ATOM 772 O O . SER A 1 96 ? 5.323 7.951 -8.975 1.00 47.69 96 SER A O 1
ATOM 774 N N . THR A 1 97 ? 5.848 6.080 -7.855 1.00 47.12 97 THR A N 1
ATOM 775 C CA . THR A 1 97 ? 6.841 6.653 -6.932 1.00 47.12 97 THR A CA 1
ATOM 776 C C . THR A 1 97 ? 8.295 6.330 -7.267 1.00 47.12 97 THR A C 1
ATOM 778 O O . THR A 1 97 ? 9.171 6.558 -6.431 1.00 47.12 97 THR A O 1
ATOM 781 N N . LEU A 1 98 ? 8.618 5.875 -8.486 1.00 51.03 98 LEU A N 1
ATOM 782 C CA . LEU A 1 98 ? 9.989 6.060 -8.975 1.00 51.03 98 LEU A CA 1
ATOM 783 C C . LEU A 1 98 ? 10.193 7.560 -9.216 1.00 51.03 98 LEU A C 1
ATOM 785 O O . LEU A 1 98 ? 10.141 8.048 -10.340 1.00 51.03 98 LEU A O 1
ATOM 789 N N . ASP A 1 99 ? 10.389 8.290 -8.118 1.00 47.84 99 ASP A N 1
ATOM 790 C CA . ASP A 1 99 ? 10.749 9.692 -8.074 1.00 47.84 99 ASP A CA 1
ATOM 791 C C . ASP A 1 99 ? 12.054 9.836 -8.863 1.00 47.84 99 ASP A C 1
ATOM 793 O O . ASP A 1 99 ? 13.164 9.611 -8.370 1.00 47.84 99 ASP A O 1
ATOM 797 N N . LEU A 1 100 ? 11.919 10.211 -10.133 1.00 48.69 100 LEU A N 1
ATOM 798 C CA . LEU A 1 100 ? 13.015 10.647 -10.994 1.00 48.69 100 LEU A CA 1
ATOM 799 C C . LEU A 1 100 ? 13.450 12.080 -10.636 1.00 48.69 100 LEU A C 1
ATOM 801 O O . LEU A 1 100 ? 14.074 12.759 -11.448 1.00 48.69 100 LEU A O 1
ATOM 805 N N . ASN A 1 101 ? 13.121 12.562 -9.431 1.00 41.53 101 ASN A N 1
ATOM 806 C CA . ASN A 1 101 ? 13.479 13.886 -8.944 1.00 41.53 101 ASN A CA 1
ATOM 807 C C . ASN A 1 101 ? 15.006 14.004 -8.788 1.00 41.53 10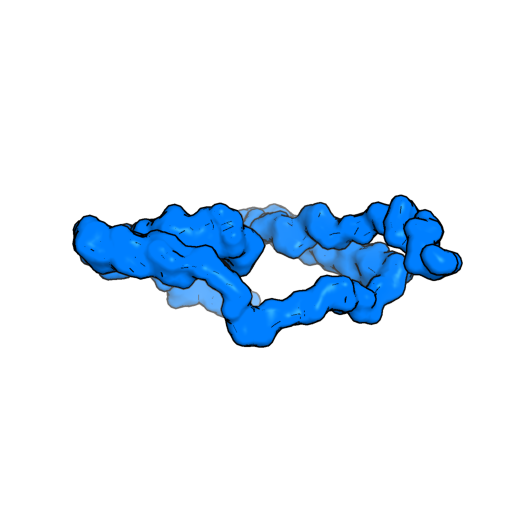1 ASN A C 1
ATOM 809 O O . ASN A 1 101 ? 15.585 13.749 -7.734 1.00 41.53 101 ASN A O 1
ATOM 813 N N . MET A 1 102 ? 15.662 14.430 -9.867 1.00 42.62 102 MET A N 1
ATOM 814 C CA . MET A 1 102 ? 17.107 14.635 -10.003 1.00 42.62 102 MET A CA 1
ATOM 815 C C . MET A 1 102 ? 17.663 15.866 -9.245 1.00 42.62 102 MET A C 1
ATOM 817 O O . MET A 1 102 ? 18.753 16.330 -9.570 1.00 42.62 102 MET A O 1
ATOM 821 N N . THR A 1 103 ? 16.972 16.440 -8.249 1.00 37.16 103 THR A N 1
ATOM 822 C CA . THR A 1 103 ? 17.271 17.832 -7.832 1.00 37.16 103 THR A CA 1
ATOM 823 C C . THR A 1 103 ? 17.169 18.163 -6.339 1.00 37.16 103 THR A C 1
ATOM 825 O O . THR A 1 103 ? 16.785 19.277 -5.992 1.00 37.16 103 THR A O 1
ATOM 828 N N . LYS A 1 104 ? 17.572 17.276 -5.417 1.00 38.50 104 LYS A N 1
ATOM 829 C CA . LYS A 1 104 ? 17.776 17.678 -3.999 1.00 38.50 104 LYS A CA 1
ATOM 830 C C . LYS A 1 104 ? 19.052 17.148 -3.336 1.00 38.50 104 LYS A C 1
ATOM 832 O O . LYS A 1 104 ? 19.077 16.920 -2.133 1.00 38.50 104 LYS A O 1
ATOM 837 N N . THR A 1 105 ? 20.144 17.050 -4.090 1.00 36.41 105 THR A N 1
ATOM 838 C CA . THR A 1 105 ? 21.483 16.827 -3.511 1.00 36.41 105 THR A CA 1
ATOM 839 C C . THR A 1 105 ? 22.463 17.886 -3.995 1.00 36.41 105 THR A C 1
ATOM 841 O O . THR A 1 105 ? 23.501 17.603 -4.578 1.00 36.41 105 THR A O 1
ATOM 844 N N . ALA A 1 106 ? 22.124 19.148 -3.757 1.00 38.97 106 ALA A N 1
ATOM 845 C CA . ALA A 1 106 ? 23.115 20.208 -3.726 1.00 38.97 106 ALA A CA 1
ATOM 846 C C . ALA A 1 106 ? 22.770 21.142 -2.568 1.00 38.97 106 ALA A C 1
ATOM 848 O O . ALA A 1 106 ? 21.712 21.764 -2.563 1.00 38.97 106 ALA A O 1
ATOM 849 N N . THR A 1 107 ? 23.710 21.265 -1.633 1.00 38.06 107 THR A N 1
ATOM 850 C CA . THR A 1 107 ? 23.728 22.221 -0.513 1.00 38.06 107 THR A CA 1
ATOM 851 C C . THR A 1 107 ? 23.052 21.751 0.777 1.00 38.06 107 THR A C 1
ATOM 853 O O . THR A 1 107 ? 21.908 22.085 1.056 1.00 38.06 107 THR A O 1
ATOM 856 N N . GLN A 1 108 ? 23.815 21.028 1.602 1.00 31.34 108 GLN A N 1
ATOM 857 C CA . GLN A 1 108 ? 24.072 21.403 3.003 1.00 31.34 108 GLN A CA 1
ATOM 858 C C . GLN A 1 108 ? 25.202 20.518 3.563 1.00 31.34 108 GLN A C 1
ATOM 860 O O . GLN A 1 108 ? 24.987 19.556 4.291 1.00 31.34 108 GLN A O 1
ATOM 865 N N . ILE A 1 109 ? 26.431 20.850 3.166 1.00 39.06 109 ILE A N 1
ATOM 866 C CA . ILE A 1 109 ? 27.625 20.643 3.988 1.00 39.06 109 ILE A CA 1
ATOM 867 C C . ILE A 1 109 ? 28.299 22.010 4.038 1.00 39.06 109 ILE A C 1
ATOM 869 O O . ILE A 1 109 ? 29.049 22.327 3.119 1.00 39.06 109 ILE A O 1
ATOM 873 N N . THR A 1 110 ? 27.967 22.798 5.062 1.00 36.12 110 THR A N 1
ATOM 874 C CA . THR A 1 110 ? 28.916 23.626 5.820 1.00 36.12 110 THR A CA 1
ATOM 875 C C . THR A 1 110 ? 28.323 23.904 7.192 1.00 36.12 110 THR A C 1
ATOM 877 O O . THR A 1 110 ? 27.129 24.277 7.236 1.00 36.12 110 THR A O 1
#

InterPro domains:
  IPR027417 P-loop containing nucleoside triphosphate hydrolase [G3DSA:3.40.50.300] (3-88)
  IPR027417 P-loop containing nucleoside triphosphate hydrolase [SSF52540] (9-75)

Foldseek 3Di:
DCDDPVVPDPLDDDDDPVVCLVCVLVVVVVVCVSVVHDDDPVVSVVVVVVSDDDDPPPDPPDDPDDPVRLVVVVVVVVVVCVVCVVVVHHDPPNDPPPPPPPDDPDDDDD

Solvent-accessible surface area (backbone atoms only — not comparable to full-atom values): 7519 Å² total; per-residue (Å²): 142,77,80,63,78,79,77,76,50,99,81,69,86,87,81,56,72,68,56,41,72,77,40,51,66,63,48,51,51,51,50,32,57,73,75,72,46,82,87,52,70,67,59,52,56,54,48,58,72,64,69,69,74,88,62,90,79,68,76,70,97,65,81,90,67,54,73,68,57,50,51,55,49,50,54,54,48,51,54,50,50,51,59,31,47,77,70,76,39,82,75,79,81,89,66,85,73,74,74,79,75,89,78,84,89,77,88,87,88,129

Nearest PDB structures (foldseek):
  5x2b-assembly8_H  TM=7.090E-01  e=3.878E-01  Mus musculus

Mean predicted aligned error: 12.2 Å

Organism: Meganyctiphanes norvegica (NCBI:txid48144)

Radius of gyration: 19.6 Å; Cα contacts (8 Å, |Δi|>4): 29; chains: 1; bounding box: 48×49×45 Å